Protein AF-A0A8S3AC54-F1 (afdb_monomer_lite)

Foldseek 3Di:
DLQDPDCLVVLVVVLVVDPDDDPVSLVVNLVNCVVVVVNVVSVVSVVVVVVVVPD

Radius of gyration: 10.84 Å; chains: 1; bounding box: 20×35×22 Å

pLDDT: mean 77.77, std 13.94, range [43.75, 91.56]

Secondary structure (DSSP, 8-state):
----SS-HHHHHHHHHH-SS--HHHHHHHHHHHHHTT-HHHHHHHHHHHHHHH--

Structure (mmCIF, N/CA/C/O backbone):
data_AF-A0A8S3AC54-F1
#
_entry.id   AF-A0A8S3AC54-F1
#
loop_
_atom_site.group_PDB
_atom_site.id
_atom_site.type_symbol
_atom_site.label_atom_id
_atom_site.label_alt_id
_atom_site.label_comp_id
_atom_site.label_asym_id
_atom_site.label_entity_id
_atom_site.label_seq_id
_atom_site.pdbx_PDB_ins_code
_atom_site.Cartn_x
_atom_site.Cartn_y
_atom_site.Cartn_z
_atom_site.occupancy
_atom_site.B_iso_or_equiv
_atom_site.auth_seq_id
_atom_site.auth_comp_id
_atom_site.auth_asym_id
_atom_site.auth_atom_id
_atom_site.pdbx_PDB_model_num
ATOM 1 N N . MET A 1 1 ? 9.933 5.401 -0.403 1.00 43.75 1 MET A N 1
ATOM 2 C CA . MET A 1 1 ? 9.330 6.751 -0.349 1.00 43.75 1 MET A CA 1
ATOM 3 C C . MET A 1 1 ? 8.391 6.904 -1.547 1.00 43.75 1 MET A C 1
ATOM 5 O O . MET A 1 1 ? 8.780 7.507 -2.530 1.00 43.75 1 MET A O 1
ATOM 9 N N . LEU A 1 2 ? 7.203 6.280 -1.514 1.00 50.56 2 LEU A N 1
ATOM 10 C CA . LEU A 1 2 ? 6.198 6.378 -2.598 1.00 50.56 2 LEU A CA 1
ATOM 11 C C . LEU A 1 2 ? 4.932 7.131 -2.173 1.00 50.56 2 LEU A C 1
ATOM 13 O O . LEU A 1 2 ? 4.156 7.551 -3.020 1.00 50.56 2 LEU A O 1
ATOM 17 N N . MET A 1 3 ? 4.746 7.328 -0.868 1.00 51.53 3 MET A N 1
ATOM 18 C CA . MET A 1 3 ? 3.572 7.971 -0.290 1.00 51.53 3 MET A CA 1
ATOM 19 C C . MET A 1 3 ? 4.056 9.122 0.581 1.00 51.53 3 MET A C 1
ATOM 21 O O . MET A 1 3 ? 4.241 8.987 1.786 1.00 51.53 3 MET A O 1
ATOM 25 N N . LYS A 1 4 ? 4.385 10.245 -0.055 1.00 51.69 4 LYS A N 1
ATOM 26 C CA . LYS A 1 4 ? 4.627 11.502 0.652 1.00 51.69 4 LYS A CA 1
ATOM 27 C C . LYS A 1 4 ? 3.284 12.239 0.685 1.00 51.69 4 LYS A C 1
ATOM 29 O O . LYS A 1 4 ? 2.906 12.819 -0.320 1.00 51.69 4 LYS A O 1
ATOM 34 N N . PHE A 1 5 ? 2.559 12.098 1.798 1.00 53.62 5 PHE A N 1
ATOM 35 C CA . PHE A 1 5 ? 1.458 12.946 2.299 1.00 53.62 5 PHE A CA 1
ATOM 36 C C . PHE A 1 5 ? 0.708 13.846 1.292 1.00 53.62 5 PHE A C 1
ATOM 38 O O . PHE A 1 5 ? 0.690 15.061 1.463 1.00 53.62 5 PHE A O 1
ATOM 45 N N . GLY A 1 6 ? 0.060 13.300 0.261 1.00 56.69 6 GLY A N 1
ATOM 46 C CA . GLY A 1 6 ? -0.814 14.162 -0.546 1.00 56.69 6 GLY A CA 1
ATOM 47 C C . GLY A 1 6 ? -1.366 13.599 -1.840 1.00 56.69 6 GLY A C 1
ATOM 48 O O . GLY A 1 6 ? -2.317 14.167 -2.358 1.00 56.69 6 GLY A O 1
ATOM 49 N N . ASP A 1 7 ? -0.823 12.499 -2.363 1.00 70.62 7 ASP A N 1
ATOM 50 C CA . ASP A 1 7 ? -1.331 11.953 -3.624 1.00 70.62 7 ASP A CA 1
ATOM 51 C C . ASP A 1 7 ? -1.368 10.424 -3.627 1.00 70.62 7 ASP A C 1
ATOM 53 O O . ASP A 1 7 ? -0.686 9.742 -4.396 1.00 70.62 7 ASP A O 1
ATOM 57 N N . VAL A 1 8 ? -2.176 9.878 -2.712 1.00 77.81 8 VAL A N 1
ATOM 58 C CA . VAL A 1 8 ? -2.500 8.445 -2.682 1.00 77.81 8 VAL A CA 1
ATOM 59 C C . VAL A 1 8 ? -3.073 7.993 -4.028 1.00 77.81 8 VAL A C 1
ATOM 61 O O . VAL A 1 8 ? -2.792 6.879 -4.457 1.00 77.81 8 VAL A O 1
ATOM 64 N N . GLU A 1 9 ? -3.804 8.857 -4.739 1.00 80.31 9 GLU A N 1
ATOM 65 C CA . GLU A 1 9 ? -4.353 8.549 -6.062 1.00 80.31 9 GLU A CA 1
ATOM 66 C C . GLU A 1 9 ? -3.266 8.319 -7.118 1.00 80.31 9 GLU A C 1
ATOM 68 O O . GLU A 1 9 ? -3.353 7.375 -7.907 1.00 80.31 9 GLU A O 1
ATOM 73 N N . SER A 1 10 ? -2.213 9.136 -7.146 1.00 81.75 10 SER A N 1
ATOM 74 C CA . SER A 1 10 ? -1.078 8.897 -8.041 1.00 81.75 10 SER A CA 1
ATOM 75 C C . SER A 1 10 ? -0.281 7.663 -7.644 1.00 81.75 10 SER A C 1
ATOM 77 O O . SER A 1 10 ? 0.108 6.894 -8.527 1.00 81.75 10 SER A O 1
ATOM 79 N N . SER A 1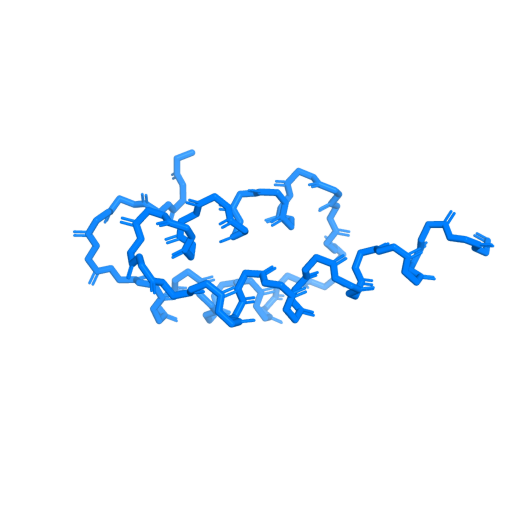 11 ? -0.093 7.411 -6.344 1.00 82.31 11 SER A N 1
ATOM 80 C CA . SER A 1 11 ? 0.510 6.158 -5.873 1.00 82.31 11 SER A CA 1
ATOM 81 C C . SER A 1 11 ? -0.327 4.944 -6.297 1.00 82.31 11 SER A C 1
ATOM 83 O O . SER A 1 11 ? 0.239 3.969 -6.784 1.00 82.31 11 SER A O 1
ATOM 85 N N . GLU A 1 12 ? -1.660 5.014 -6.218 1.00 85.62 12 GLU A N 1
ATOM 86 C CA . GLU A 1 12 ? -2.577 3.975 -6.707 1.00 85.62 12 GLU A CA 1
ATOM 87 C C . GLU A 1 12 ? -2.470 3.769 -8.223 1.00 85.62 12 GLU A C 1
ATOM 89 O O . GLU A 1 12 ? -2.445 2.628 -8.688 1.00 85.62 12 GLU A O 1
ATOM 94 N N . ARG A 1 13 ? -2.387 4.847 -9.013 1.00 85.62 13 ARG A N 1
ATOM 95 C CA . ARG A 1 13 ? -2.220 4.756 -10.474 1.00 85.62 13 ARG A CA 1
ATOM 96 C C . ARG A 1 13 ? -0.924 4.042 -10.850 1.00 85.62 13 ARG A C 1
ATOM 98 O O . ARG A 1 13 ? -0.946 3.147 -11.693 1.00 85.62 13 ARG A O 1
ATOM 105 N N . ILE A 1 14 ? 0.184 4.403 -10.204 1.00 84.62 14 ILE A N 1
ATOM 106 C CA . ILE A 1 14 ? 1.485 3.750 -10.407 1.00 84.62 14 ILE A CA 1
ATOM 107 C C . ILE A 1 14 ? 1.420 2.298 -9.936 1.00 84.62 14 ILE A C 1
ATOM 109 O O . ILE A 1 14 ? 1.834 1.390 -10.648 1.00 84.62 14 ILE A O 1
ATOM 113 N N . PHE A 1 15 ? 0.833 2.049 -8.769 1.00 85.44 15 PHE A N 1
ATOM 114 C CA . PHE A 1 15 ? 0.661 0.702 -8.247 1.00 85.44 15 PHE A CA 1
ATOM 115 C C . PHE A 1 15 ? -0.108 -0.196 -9.226 1.00 85.44 15 PHE A C 1
ATOM 117 O O . PHE A 1 15 ? 0.305 -1.322 -9.504 1.00 85.44 15 PHE A O 1
ATOM 124 N N . ARG A 1 16 ? -1.194 0.306 -9.823 1.00 84.69 16 ARG A N 1
ATOM 125 C CA . ARG A 1 16 ? -1.979 -0.427 -10.826 1.00 84.69 16 ARG A CA 1
ATOM 126 C C . ARG A 1 16 ? -1.209 -0.677 -12.124 1.00 84.69 16 ARG A C 1
ATOM 128 O O . ARG A 1 16 ? -1.456 -1.703 -12.751 1.00 84.69 16 ARG A O 1
ATOM 135 N N . SER A 1 17 ? -0.280 0.198 -12.513 1.00 86.19 17 SER A N 1
ATOM 136 C CA . SER A 1 17 ? 0.515 0.033 -13.740 1.00 86.19 17 SER A CA 1
ATOM 137 C C . SER A 1 17 ? 1.683 -0.953 -13.597 1.00 86.19 17 SER A C 1
ATOM 139 O O . SER A 1 17 ? 2.150 -1.495 -14.601 1.00 86.19 17 SER A O 1
ATOM 141 N N . ILE A 1 18 ? 2.129 -1.241 -12.369 1.00 84.38 18 ILE A N 1
ATOM 142 C CA . ILE A 1 18 ? 3.156 -2.255 -12.095 1.00 84.38 18 ILE A CA 1
ATOM 143 C C . ILE A 1 18 ? 2.593 -3.648 -12.411 1.00 84.38 18 ILE A C 1
ATOM 145 O O . ILE A 1 18 ? 1.667 -4.122 -11.747 1.00 84.38 18 ILE A O 1
ATOM 149 N N . LYS A 1 19 ? 3.166 -4.316 -13.421 1.00 79.31 19 LYS A N 1
ATOM 150 C CA . LYS A 1 19 ? 2.746 -5.660 -13.860 1.00 79.31 19 LYS A CA 1
ATOM 151 C C . LYS A 1 19 ? 3.136 -6.772 -12.885 1.00 79.31 19 LYS A C 1
ATOM 153 O O . LYS A 1 19 ? 2.348 -7.682 -12.683 1.00 79.31 19 LYS A O 1
ATOM 158 N N . ALA A 1 20 ? 4.326 -6.687 -12.295 1.00 80.25 20 ALA A N 1
ATOM 159 C CA . ALA A 1 20 ? 4.824 -7.632 -11.299 1.00 80.25 20 ALA A CA 1
ATOM 160 C C . ALA A 1 20 ? 5.014 -6.877 -9.985 1.00 80.25 20 ALA A C 1
ATOM 162 O O . ALA A 1 20 ? 5.968 -6.113 -9.837 1.00 80.25 20 ALA A O 1
ATOM 163 N N . LYS A 1 21 ? 4.048 -7.014 -9.079 1.00 82.56 21 LYS A N 1
ATOM 164 C CA . LYS A 1 21 ? 4.101 -6.389 -7.759 1.00 82.56 21 LYS A CA 1
ATOM 165 C C . LYS A 1 21 ? 4.819 -7.342 -6.818 1.00 82.56 21 LYS A C 1
ATOM 167 O O . LYS A 1 21 ? 4.508 -8.524 -6.791 1.00 82.56 21 LYS A O 1
ATOM 172 N N . ASP A 1 22 ? 5.771 -6.821 -6.061 1.00 82.00 22 ASP A N 1
ATOM 173 C CA . ASP A 1 22 ? 6.435 -7.560 -4.996 1.00 82.00 22 ASP A CA 1
ATOM 174 C C . ASP A 1 22 ? 5.876 -7.154 -3.626 1.00 82.00 22 ASP A C 1
ATOM 176 O O . ASP A 1 22 ? 5.182 -6.140 -3.470 1.00 82.00 22 ASP A O 1
ATOM 180 N N . ILE A 1 23 ? 6.214 -7.937 -2.602 1.00 82.44 23 ILE A N 1
ATOM 181 C CA . ILE A 1 23 ? 5.782 -7.684 -1.222 1.00 82.44 23 ILE A CA 1
ATOM 182 C C . ILE A 1 23 ? 6.209 -6.289 -0.733 1.00 82.44 23 ILE A C 1
ATOM 184 O O . ILE A 1 23 ? 5.550 -5.679 0.106 1.00 82.44 23 ILE A O 1
ATOM 188 N N . ILE A 1 24 ? 7.301 -5.747 -1.281 1.00 82.31 24 ILE A N 1
ATOM 189 C CA . ILE A 1 24 ? 7.815 -4.414 -0.956 1.00 82.31 24 ILE A CA 1
ATOM 190 C C . ILE A 1 24 ? 6.869 -3.333 -1.498 1.00 82.31 24 ILE A C 1
ATOM 192 O O . ILE A 1 24 ? 6.534 -2.393 -0.773 1.00 82.31 24 ILE A O 1
ATOM 196 N N . THR A 1 25 ? 6.396 -3.477 -2.737 1.00 84.44 25 THR A N 1
ATOM 197 C CA . THR A 1 25 ? 5.460 -2.563 -3.406 1.00 84.44 25 THR A CA 1
ATOM 198 C C . THR A 1 25 ? 4.112 -2.535 -2.691 1.00 84.44 25 THR A C 1
ATOM 200 O O . THR A 1 25 ? 3.568 -1.461 -2.424 1.00 84.44 25 THR A O 1
ATOM 203 N N . TYR A 1 26 ? 3.595 -3.702 -2.315 1.00 86.88 26 TYR A N 1
ATOM 204 C CA . TYR A 1 26 ? 2.367 -3.803 -1.534 1.00 86.88 26 TYR A CA 1
ATOM 205 C C . TYR A 1 26 ? 2.511 -3.183 -0.137 1.00 86.88 26 TYR A C 1
ATOM 207 O O . TYR A 1 26 ? 1.702 -2.341 0.252 1.00 86.88 26 TYR A O 1
ATOM 215 N N . ASN A 1 27 ? 3.583 -3.512 0.593 1.00 86.50 27 ASN A N 1
ATOM 216 C CA . ASN A 1 27 ? 3.852 -2.936 1.913 1.00 86.50 27 ASN A CA 1
ATOM 217 C C . ASN A 1 27 ? 4.012 -1.412 1.866 1.00 86.50 27 ASN A C 1
ATOM 219 O O . ASN A 1 27 ? 3.624 -0.717 2.807 1.00 86.50 27 ASN A O 1
ATOM 223 N N . ALA A 1 28 ? 4.580 -0.875 0.783 1.00 86.81 28 ALA A N 1
ATOM 224 C CA . ALA A 1 28 ? 4.667 0.563 0.579 1.00 86.81 28 ALA A CA 1
ATOM 225 C C . ALA A 1 28 ? 3.272 1.196 0.479 1.00 86.81 28 ALA A C 1
ATOM 227 O O . ALA A 1 28 ? 3.044 2.200 1.150 1.00 86.81 28 ALA A O 1
ATOM 228 N N . MET A 1 29 ? 2.355 0.587 -0.282 1.00 88.38 29 MET A N 1
ATOM 229 C CA . MET A 1 29 ? 0.968 1.046 -0.432 1.00 88.38 29 MET A CA 1
ATOM 230 C C . MET A 1 29 ? 0.155 0.930 0.860 1.00 88.38 29 MET A C 1
ATOM 232 O O . MET A 1 29 ? -0.502 1.888 1.259 1.00 88.38 29 MET A O 1
ATOM 236 N N . VAL A 1 30 ? 0.250 -0.196 1.572 1.00 88.56 30 VAL A N 1
ATOM 237 C CA . VAL A 1 30 ? -0.416 -0.370 2.874 1.00 88.56 30 VAL A CA 1
ATOM 238 C C . VAL A 1 30 ? 0.026 0.726 3.848 1.00 88.56 30 VAL A C 1
ATOM 240 O O . VAL A 1 30 ? -0.810 1.384 4.466 1.00 88.56 30 VAL A O 1
ATOM 243 N N . LYS A 1 31 ? 1.336 1.004 3.929 1.00 86.19 31 LYS A N 1
ATOM 244 C CA . LYS A 1 31 ? 1.875 2.033 4.831 1.00 86.19 31 LYS A CA 1
ATOM 245 C C . LYS A 1 31 ? 1.335 3.430 4.555 1.00 86.19 31 LYS A C 1
ATOM 247 O O . LYS A 1 31 ? 1.085 4.157 5.513 1.00 86.19 31 LYS A O 1
ATOM 252 N N . GLY A 1 32 ? 1.164 3.841 3.300 1.00 86.81 32 GLY A N 1
ATOM 253 C CA . GLY A 1 32 ? 0.595 5.167 3.054 1.00 86.81 32 GLY A CA 1
ATOM 254 C C . GLY A 1 32 ? -0.922 5.202 3.032 1.00 86.81 32 GLY A C 1
ATOM 255 O O . GLY A 1 32 ? -1.446 6.279 3.271 1.00 86.81 32 GLY A O 1
ATOM 256 N N . TYR A 1 33 ? -1.643 4.090 2.869 1.00 90.06 33 TYR A N 1
ATOM 257 C CA . TYR A 1 33 ? -3.061 4.083 3.242 1.00 90.06 33 TYR A CA 1
ATOM 258 C C . TYR A 1 33 ? -3.228 4.322 4.745 1.00 90.06 33 TYR A C 1
ATOM 260 O O . TYR A 1 33 ? -3.976 5.213 5.134 1.00 90.06 33 TYR A O 1
ATOM 268 N N . VAL A 1 34 ? -2.454 3.622 5.583 1.00 88.31 34 VAL A N 1
ATOM 269 C CA . VAL A 1 34 ? -2.434 3.831 7.043 1.00 88.31 34 VAL A CA 1
ATOM 270 C C . VAL A 1 34 ? -2.044 5.270 7.396 1.00 88.31 34 VAL A C 1
ATOM 272 O O . VAL A 1 34 ? -2.705 5.905 8.211 1.00 88.31 34 VAL A O 1
ATOM 275 N N . GLY A 1 35 ? -1.010 5.817 6.749 1.00 86.19 35 GLY A N 1
ATOM 276 C CA . GLY A 1 35 ? -0.562 7.197 6.973 1.00 86.19 35 GLY A CA 1
ATOM 277 C C . GLY A 1 35 ? -1.532 8.289 6.498 1.00 86.19 35 GLY A C 1
ATOM 278 O O . GLY A 1 35 ? -1.333 9.444 6.857 1.00 86.19 35 GLY A O 1
ATOM 279 N N . ASN A 1 36 ? -2.553 7.941 5.706 1.00 85.88 36 ASN A N 1
ATOM 280 C CA . ASN A 1 36 ? -3.631 8.841 5.274 1.00 85.88 36 ASN A CA 1
ATOM 281 C C . ASN A 1 36 ? -4.993 8.443 5.882 1.00 85.88 36 ASN A C 1
ATOM 283 O O . ASN A 1 36 ? -6.028 8.833 5.354 1.00 85.88 36 ASN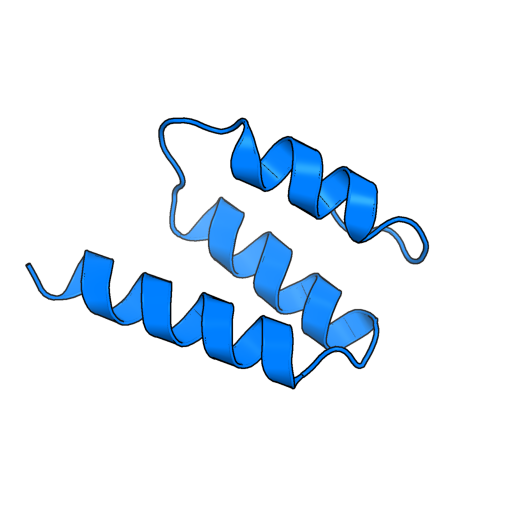 A O 1
ATOM 287 N N . GLU A 1 37 ? -5.002 7.636 6.952 1.00 89.06 37 GLU A N 1
ATOM 288 C CA . GLU A 1 37 ? -6.216 7.192 7.663 1.00 89.06 37 GLU A CA 1
ATOM 289 C C . GLU A 1 37 ? -7.210 6.385 6.795 1.00 89.06 37 GLU A C 1
ATOM 291 O O . GLU A 1 37 ? -8.373 6.197 7.144 1.00 89.06 37 GLU A O 1
ATOM 296 N N . MET A 1 38 ? -6.746 5.832 5.670 1.00 88.88 38 MET A N 1
ATOM 297 C CA . MET A 1 38 ? -7.535 5.018 4.738 1.00 88.88 38 MET A CA 1
ATOM 298 C C . MET A 1 38 ? -7.474 3.532 5.117 1.00 88.88 38 MET A C 1
ATOM 300 O O . MET A 1 38 ? -7.041 2.690 4.327 1.00 88.88 38 MET A O 1
ATOM 304 N N . PHE A 1 39 ? -7.862 3.203 6.349 1.00 88.94 39 PHE A N 1
ATOM 305 C CA . PHE A 1 39 ? -7.656 1.868 6.927 1.00 8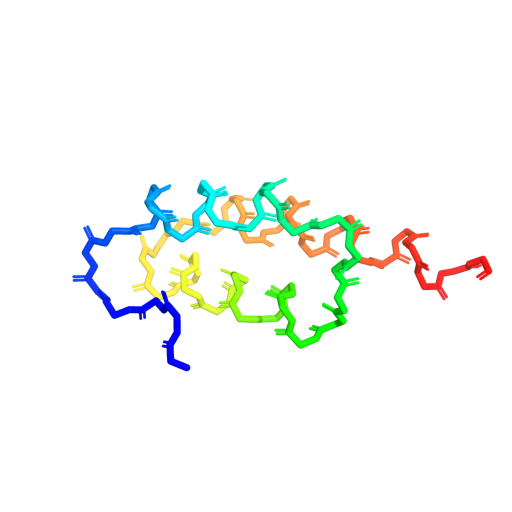8.94 39 PHE A CA 1
ATOM 306 C C . PHE A 1 39 ? -8.369 0.747 6.164 1.00 88.94 39 PHE A C 1
ATOM 308 O O . PHE A 1 39 ? -7.787 -0.320 5.995 1.00 88.94 39 PHE A O 1
ATOM 315 N N . GLU A 1 40 ? -9.571 0.996 5.639 1.00 91.56 40 GLU A N 1
ATOM 316 C CA . GLU A 1 40 ? -10.305 0.013 4.827 1.00 91.56 40 GLU A CA 1
ATOM 317 C C . GLU A 1 40 ? -9.507 -0.387 3.579 1.00 91.56 40 GLU A C 1
ATOM 319 O O . GLU A 1 40 ? -9.277 -1.566 3.333 1.00 91.56 40 GLU A O 1
ATOM 324 N N . LYS A 1 41 ? -8.962 0.594 2.845 1.00 88.75 41 LYS A N 1
ATOM 325 C CA . LYS A 1 41 ? -8.110 0.321 1.677 1.00 88.75 41 LYS A CA 1
ATOM 326 C C . LYS A 1 41 ? -6.808 -0.385 2.046 1.00 88.75 41 LYS A C 1
ATOM 328 O O . LYS A 1 41 ? -6.284 -1.161 1.247 1.00 88.75 41 LYS A O 1
ATOM 333 N N . ALA A 1 42 ? -6.261 -0.090 3.226 1.00 90.00 42 ALA A N 1
ATOM 334 C CA . ALA A 1 42 ? -5.076 -0.770 3.733 1.00 90.00 42 ALA A CA 1
ATOM 335 C C . ALA A 1 42 ? -5.359 -2.256 3.990 1.00 90.00 42 ALA A C 1
ATOM 337 O O . ALA A 1 42 ? -4.545 -3.094 3.607 1.00 90.00 42 ALA A O 1
ATOM 338 N N . LEU A 1 43 ? -6.512 -2.565 4.592 1.00 89.25 43 LEU A N 1
ATOM 339 C CA . LEU A 1 43 ? -6.938 -3.924 4.911 1.00 89.25 43 LEU A CA 1
ATOM 340 C C . LEU A 1 43 ? -7.254 -4.723 3.639 1.00 89.25 43 LEU A C 1
ATOM 342 O O . LEU A 1 43 ? -6.662 -5.779 3.437 1.00 89.25 43 LEU A O 1
ATOM 346 N N . ASP A 1 44 ? -8.052 -4.159 2.728 1.00 89.88 44 ASP A N 1
ATOM 347 C CA . ASP A 1 44 ? -8.367 -4.753 1.417 1.00 89.88 44 ASP A CA 1
ATOM 348 C C . ASP A 1 44 ? -7.108 -5.105 0.618 1.00 89.88 44 ASP A C 1
ATOM 350 O O . ASP A 1 44 ? -7.066 -6.081 -0.136 1.00 89.88 44 ASP A O 1
ATOM 354 N N . LEU A 1 45 ? -6.082 -4.252 0.707 1.00 87.38 45 LEU A N 1
ATOM 355 C CA . LEU A 1 45 ? -4.824 -4.489 0.019 1.00 87.38 45 LEU A CA 1
ATOM 356 C C . LEU A 1 45 ? -3.992 -5.561 0.726 1.00 87.38 45 LEU A C 1
ATOM 358 O O . LEU A 1 45 ? -3.340 -6.347 0.047 1.00 87.38 45 LEU A O 1
ATOM 362 N N . PHE A 1 46 ? -4.013 -5.594 2.057 1.00 84.62 46 PHE A N 1
ATOM 363 C CA . PHE A 1 4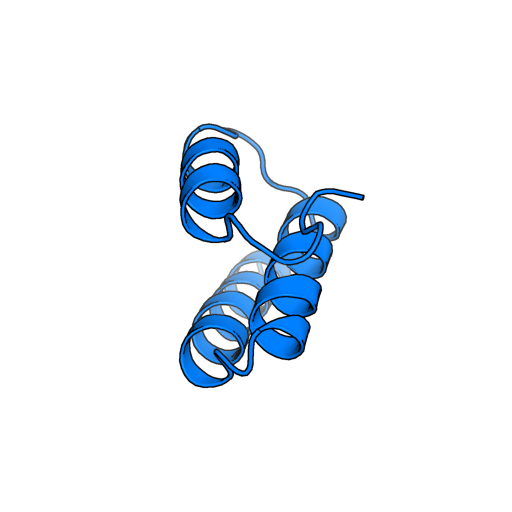6 ? -3.301 -6.590 2.849 1.00 84.62 46 PHE A CA 1
ATOM 364 C C . PHE A 1 46 ? -3.860 -8.003 2.637 1.00 84.62 46 PHE A C 1
ATOM 366 O O . PHE A 1 46 ? -3.086 -8.925 2.404 1.00 84.62 46 PHE A O 1
ATOM 373 N N . GLU A 1 47 ? -5.184 -8.167 2.603 1.00 83.81 47 GLU A N 1
ATOM 374 C CA . GLU A 1 47 ? -5.82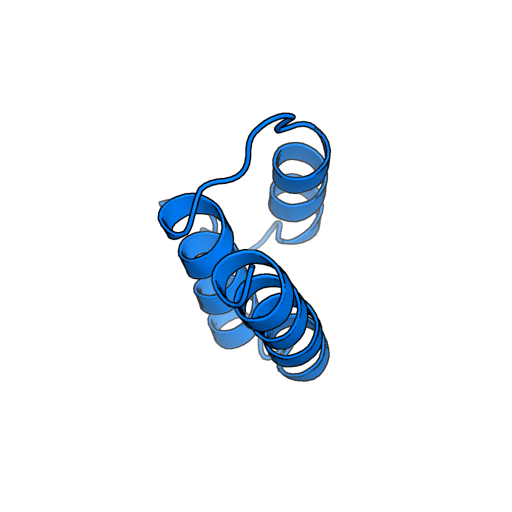1 -9.465 2.330 1.00 83.81 47 GLU A CA 1
ATOM 375 C C . GLU A 1 47 ? -5.455 -10.020 0.946 1.00 83.81 47 GLU A C 1
ATOM 377 O O . GLU A 1 47 ? -5.268 -11.222 0.781 1.00 83.81 47 GLU A O 1
ATOM 382 N N . LYS A 1 48 ? -5.272 -9.150 -0.055 1.00 76.12 48 LYS A N 1
ATOM 383 C CA . LYS A 1 48 ? -4.837 -9.567 -1.400 1.00 76.12 48 LYS A CA 1
ATOM 384 C C . LYS A 1 48 ? -3.402 -10.088 -1.442 1.00 76.12 48 LYS A C 1
ATOM 386 O O . LYS A 1 48 ? -3.106 -10.922 -2.288 1.00 76.12 48 LYS A O 1
ATOM 391 N N . ILE A 1 49 ? -2.530 -9.604 -0.556 1.00 72.19 49 ILE A N 1
ATOM 392 C CA . ILE A 1 49 ? -1.144 -10.085 -0.445 1.00 72.19 49 ILE A CA 1
ATOM 393 C C . ILE A 1 49 ? -1.123 -11.503 0.123 1.00 72.19 49 ILE A C 1
ATOM 395 O O . ILE A 1 49 ? -0.373 -12.340 -0.367 1.00 72.19 49 ILE A O 1
ATOM 399 N N . ASP A 1 50 ? -1.932 -11.760 1.155 1.00 58.44 50 ASP A N 1
ATOM 400 C CA . ASP A 1 50 ? -1.966 -13.047 1.860 1.00 58.44 50 ASP A CA 1
ATOM 401 C C . ASP A 1 50 ? -2.443 -14.181 0.937 1.00 58.44 50 ASP A C 1
ATOM 403 O O . ASP A 1 50 ? -1.872 -15.268 0.934 1.00 58.44 50 ASP A O 1
ATOM 407 N N . ILE A 1 51 ? -3.401 -13.880 0.053 1.00 58.06 51 ILE A N 1
ATOM 408 C CA . ILE A 1 51 ? -3.883 -14.813 -0.975 1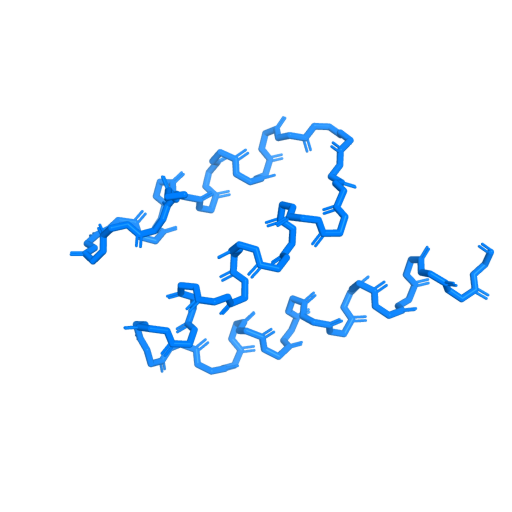.00 58.06 51 ILE A CA 1
ATOM 409 C C . ILE A 1 51 ? -2.790 -15.138 -2.017 1.00 58.06 51 ILE A C 1
ATOM 411 O O . ILE A 1 51 ? -2.726 -16.270 -2.477 1.00 58.06 51 ILE A O 1
ATOM 415 N N . GLU A 1 52 ? -1.906 -14.198 -2.378 1.00 55.78 52 GLU A N 1
ATOM 416 C CA . GLU A 1 52 ? -0.829 -14.434 -3.366 1.00 55.78 52 GLU A CA 1
ATOM 417 C C . GLU A 1 52 ? 0.406 -15.166 -2.792 1.00 55.78 52 GLU A C 1
ATOM 419 O O . GLU A 1 52 ? 1.255 -15.611 -3.560 1.00 55.78 52 GLU A O 1
ATOM 424 N N . LEU A 1 53 ? 0.540 -15.287 -1.464 1.00 54.66 53 LEU A N 1
ATOM 425 C CA . LEU A 1 53 ? 1.663 -15.966 -0.788 1.00 54.66 53 LEU A CA 1
ATOM 426 C C . LEU A 1 53 ? 1.323 -17.380 -0.289 1.00 54.66 53 LEU A C 1
ATOM 428 O O . LEU A 1 53 ? 2.214 -18.078 0.200 1.00 54.66 53 LEU A O 1
ATOM 432 N N . GLY A 1 54 ? 0.051 -17.776 -0.375 1.00 54.06 54 GLY A N 1
ATOM 433 C CA . GLY A 1 54 ? -0.453 -19.079 0.062 1.00 54.06 54 GLY A CA 1
ATOM 434 C C . GLY A 1 54 ? -0.402 -20.197 -0.987 1.00 54.06 54 GLY A C 1
ATOM 435 O O . GLY A 1 54 ? -0.713 -21.333 -0.627 1.00 54.06 54 GLY A O 1
ATOM 436 N N . ASP A 1 55 ? -0.009 -19.896 -2.231 1.00 44.81 55 ASP A N 1
ATOM 437 C CA . ASP A 1 55 ? 0.101 -20.835 -3.366 1.00 44.81 55 ASP A CA 1
ATOM 438 C C . ASP A 1 55 ? 1.557 -21.045 -3.833 1.00 44.81 55 ASP A C 1
ATOM 440 O O . ASP A 1 55 ? 2.316 -20.051 -3.944 1.00 44.81 55 ASP A O 1
#

Organism: NCBI:txid392030

Sequence (55 aa):
MLMKFGDVESSERIFRSIKAKDIITYNAMVKGYVGNEMFEKALDLFEKIDIELGD

InterPro domains:
  IPR002885 Pentatricopeptide repeat [PF01535] (24-49)
  IPR002885 Pentatricopeptide repeat [PS51375] (22-52)
  IPR002885 Pentatricopeptide repeat [TIGR00756] (24-49)
  IPR011990 Tetratricopeptide-like helical domain superfamily [G3DSA:1.25.40.10] (1-52)